Protein AF-A0A2V4CWJ7-F1 (afdb_monomer_lite)

pLDDT: mean 92.45, std 10.64, range [41.66, 98.62]

Secondary structure (DSSP, 8-state):
-PPP---EE--SSS-SEEEE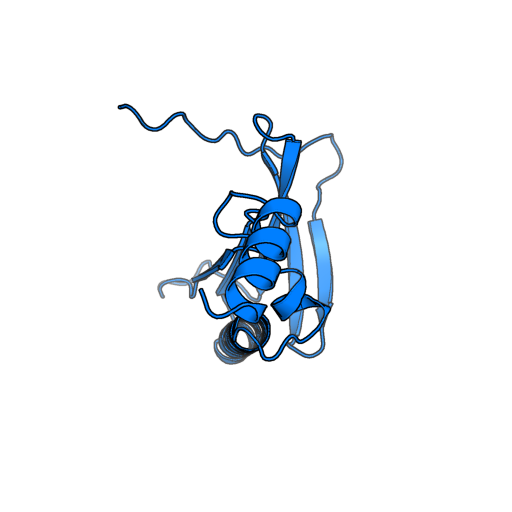EETTEEEEEEEEEETTTTEEEEEEEES---SSSPPPEEEEE--IIIIIT--TT-SHHHHHHHHHHHHHHHS-EEEEEE--GGGGTHHHHHHHHHHHHHTT-

Radius of gyration: 16.46 Å; chains: 1; bounding box: 51×42×40 Å

Structure (mmCIF, N/CA/C/O backbone):
data_AF-A0A2V4CWJ7-F1
#
_entry.id   AF-A0A2V4CWJ7-F1
#
loop_
_atom_site.group_PDB
_atom_site.id
_atom_site.type_symbol
_atom_site.label_atom_id
_atom_site.label_alt_id
_atom_site.label_comp_id
_atom_site.label_asym_id
_atom_site.label_entity_id
_atom_site.label_seq_id
_atom_site.pdbx_PDB_ins_code
_atom_site.Cartn_x
_atom_site.Cartn_y
_atom_site.Cartn_z
_atom_site.occupancy
_atom_site.B_iso_or_equiv
_atom_site.auth_seq_id
_atom_site.auth_comp_id
_atom_site.auth_asym_id
_atom_site.auth_atom_id
_atom_site.pdbx_PDB_model_num
ATOM 1 N N . MET A 1 1 ? 1.586 28.686 3.180 1.00 42.00 1 MET A N 1
ATOM 2 C CA . MET A 1 1 ? 2.095 27.588 4.020 1.00 42.00 1 MET A CA 1
ATOM 3 C C . MET A 1 1 ? 2.993 26.762 3.124 1.00 42.00 1 MET A C 1
ATOM 5 O O . MET A 1 1 ? 2.493 26.129 2.204 1.00 42.00 1 MET A O 1
ATOM 9 N N . THR A 1 2 ? 4.307 26.920 3.243 1.00 41.66 2 THR A N 1
ATOM 10 C CA . THR A 1 2 ? 5.262 26.051 2.545 1.00 41.66 2 THR A CA 1
ATOM 11 C C . THR A 1 2 ? 4.950 24.617 2.977 1.00 41.66 2 THR A C 1
ATOM 13 O O . THR A 1 2 ? 4.761 24.426 4.178 1.00 41.66 2 THR A O 1
ATOM 16 N N . PRO A 1 3 ? 4.836 23.633 2.067 1.00 51.44 3 PRO A N 1
ATOM 17 C CA . PRO A 1 3 ? 4.697 22.251 2.498 1.00 51.44 3 PRO A CA 1
ATOM 18 C C . PRO A 1 3 ? 5.923 21.933 3.353 1.00 51.44 3 PRO A C 1
ATOM 20 O O . PRO A 1 3 ? 7.053 22.117 2.887 1.00 51.44 3 PRO A O 1
ATOM 23 N N . GLU A 1 4 ? 5.717 21.542 4.610 1.00 61.50 4 GLU A N 1
ATOM 24 C CA . GLU A 1 4 ? 6.791 20.929 5.382 1.00 61.50 4 GLU A CA 1
ATOM 25 C C . GLU A 1 4 ? 7.317 19.752 4.558 1.00 61.50 4 GLU A C 1
ATOM 27 O O . GLU A 1 4 ? 6.554 18.973 3.979 1.00 61.50 4 GLU A O 1
ATOM 32 N N . LYS A 1 5 ? 8.635 19.716 4.364 1.00 63.25 5 LYS A N 1
ATOM 33 C CA . LYS A 1 5 ? 9.258 18.707 3.514 1.00 63.25 5 LYS A CA 1
ATOM 34 C C . LYS A 1 5 ? 9.218 17.380 4.259 1.00 63.25 5 LYS A C 1
ATOM 36 O O . LYS A 1 5 ? 10.080 17.158 5.101 1.00 63.25 5 LYS A O 1
ATOM 41 N N . ILE A 1 6 ? 8.287 16.506 3.881 1.00 69.31 6 ILE A N 1
ATOM 42 C CA . ILE A 1 6 ? 8.291 15.101 4.297 1.00 69.31 6 ILE A CA 1
ATOM 43 C C . ILE A 1 6 ? 9.682 14.523 4.010 1.00 69.31 6 ILE A C 1
ATOM 45 O O . ILE A 1 6 ? 10.153 14.535 2.866 1.00 69.31 6 ILE A O 1
ATOM 49 N N . ARG A 1 7 ? 10.356 14.044 5.058 1.00 80.00 7 ARG A N 1
ATOM 50 C CA . ARG A 1 7 ? 11.682 13.423 4.964 1.00 80.00 7 ARG A CA 1
ATOM 51 C C . ARG A 1 7 ? 11.557 11.909 4.988 1.00 80.00 7 ARG A C 1
ATOM 53 O O . ARG A 1 7 ? 11.447 11.307 6.052 1.00 80.00 7 ARG A O 1
ATOM 60 N N . LEU A 1 8 ? 11.614 11.327 3.792 1.00 79.81 8 LEU A N 1
ATOM 61 C CA . LEU A 1 8 ? 11.732 9.888 3.583 1.00 79.81 8 LEU A CA 1
ATOM 62 C C . LEU A 1 8 ? 13.205 9.502 3.451 1.00 79.81 8 LEU A C 1
ATOM 64 O O . LEU A 1 8 ? 13.939 10.122 2.678 1.00 79.81 8 LEU A O 1
ATOM 68 N N . ALA A 1 9 ? 13.628 8.479 4.187 1.00 80.38 9 ALA A N 1
ATOM 69 C CA . ALA A 1 9 ? 14.992 7.967 4.139 1.00 80.38 9 ALA A CA 1
ATOM 70 C C . ALA A 1 9 ? 15.029 6.437 4.176 1.00 80.38 9 ALA A C 1
ATOM 72 O O . ALA A 1 9 ? 14.118 5.779 4.682 1.00 80.38 9 ALA A O 1
ATOM 73 N N . GLU A 1 10 ? 16.123 5.884 3.662 1.00 76.75 10 GLU A N 1
ATOM 74 C CA . GLU A 1 10 ? 16.531 4.518 3.974 1.00 76.75 10 GLU A CA 1
ATOM 75 C C . GLU A 1 10 ? 17.311 4.522 5.286 1.00 76.75 10 GLU A C 1
ATOM 77 O O . GLU A 1 10 ? 18.110 5.428 5.539 1.00 76.75 10 GLU A O 1
ATOM 82 N N . LEU A 1 11 ? 17.064 3.523 6.130 1.00 77.00 11 LEU A N 1
ATOM 83 C CA . LEU A 1 11 ? 17.719 3.396 7.425 1.00 77.00 11 LEU A CA 1
ATOM 84 C C . LEU A 1 11 ? 18.754 2.272 7.393 1.00 77.00 11 LEU A C 1
ATOM 86 O O . LEU A 1 11 ? 18.447 1.151 7.002 1.00 77.00 11 LEU A O 1
ATOM 90 N N . GLY A 1 12 ? 19.950 2.563 7.906 1.00 79.69 12 GLY A N 1
ATOM 91 C CA . GLY A 1 12 ? 20.999 1.569 8.131 1.00 79.69 12 GLY A CA 1
ATOM 92 C C . GLY A 1 12 ? 21.821 1.204 6.891 1.00 79.69 12 GLY A C 1
ATOM 93 O O . GLY A 1 12 ? 21.607 1.704 5.793 1.00 79.69 12 GLY A O 1
ATOM 94 N N . GLU A 1 13 ? 22.812 0.335 7.101 1.00 83.50 13 GLU A N 1
ATOM 95 C CA . GLU A 1 13 ? 23.713 -0.152 6.044 1.00 83.50 13 GLU A CA 1
ATOM 96 C C . GLU A 1 13 ? 23.089 -1.276 5.203 1.00 83.50 13 GLU A C 1
ATOM 98 O O . GLU A 1 13 ? 23.523 -1.533 4.081 1.00 83.50 13 GLU A O 1
ATOM 103 N N . ILE A 1 14 ? 22.075 -1.957 5.747 1.00 88.00 14 ILE A N 1
ATOM 104 C CA . ILE A 1 14 ? 21.367 -3.055 5.087 1.00 88.00 14 ILE A CA 1
ATOM 105 C C . ILE A 1 14 ? 20.125 -2.480 4.393 1.00 88.00 14 ILE A C 1
ATOM 107 O O . ILE A 1 14 ? 19.260 -1.946 5.088 1.00 88.00 14 ILE A O 1
ATOM 111 N N . PRO A 1 15 ? 19.989 -2.613 3.060 1.00 90.56 15 PRO A N 1
ATOM 112 C CA . PRO A 1 15 ? 18.814 -2.124 2.347 1.00 90.56 15 PRO A CA 1
ATOM 113 C C . PRO A 1 15 ? 17.521 -2.785 2.836 1.00 90.56 15 PRO A C 1
ATOM 115 O O . PRO A 1 15 ? 17.444 -4.007 2.973 1.00 90.56 15 PRO A O 1
ATOM 118 N N . SER A 1 16 ? 16.476 -1.985 3.032 1.00 94.50 16 SER A N 1
ATOM 119 C CA . SER A 1 16 ? 15.131 -2.431 3.409 1.00 94.50 16 SER A CA 1
ATOM 120 C C . SER A 1 16 ? 14.326 -2.887 2.185 1.00 94.50 16 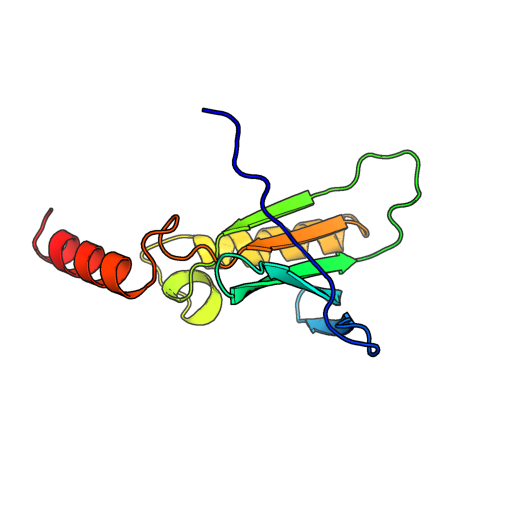SER A C 1
ATOM 122 O O . SER A 1 16 ? 13.246 -2.369 1.891 1.00 94.50 16 SER A O 1
ATOM 124 N N . GLU A 1 17 ? 14.869 -3.854 1.442 1.00 95.94 17 GLU A N 1
ATOM 125 C CA . GLU A 1 17 ? 14.324 -4.336 0.173 1.00 95.94 17 GLU A CA 1
ATOM 126 C C . GLU A 1 17 ? 14.334 -5.870 0.080 1.00 95.94 17 GLU A C 1
ATOM 128 O O . GLU A 1 17 ? 15.294 -6.519 0.492 1.00 95.94 17 GLU A O 1
ATOM 133 N N . ALA A 1 18 ? 13.278 -6.466 -0.483 1.00 97.94 18 ALA A N 1
ATOM 134 C CA . ALA A 1 18 ? 13.174 -7.916 -0.655 1.00 97.94 18 ALA A CA 1
ATOM 135 C C . ALA A 1 18 ? 12.258 -8.316 -1.823 1.00 97.94 18 ALA A C 1
ATOM 137 O O . ALA A 1 18 ? 11.484 -7.513 -2.341 1.00 97.94 18 ALA A O 1
ATOM 138 N N . LYS A 1 19 ? 12.307 -9.592 -2.220 1.00 98.31 19 LYS A N 1
ATOM 139 C CA . LYS A 1 19 ? 11.271 -10.197 -3.070 1.00 98.31 19 LYS A CA 1
ATOM 140 C C . LYS A 1 19 ? 10.012 -10.464 -2.245 1.00 98.31 19 LYS A C 1
ATOM 142 O O . LYS A 1 19 ? 10.105 -10.996 -1.142 1.00 98.31 19 LYS A O 1
ATOM 147 N N . LEU A 1 20 ? 8.850 -10.158 -2.810 1.00 98.44 20 LEU A N 1
ATOM 148 C CA . LEU A 1 20 ? 7.539 -10.378 -2.215 1.00 98.44 20 LEU A CA 1
ATOM 149 C C . LEU A 1 20 ? 6.652 -11.161 -3.198 1.00 98.44 20 LEU A C 1
ATOM 151 O O . LEU A 1 20 ? 5.953 -10.560 -4.019 1.00 98.44 20 LEU A O 1
ATOM 155 N N . PRO A 1 21 ? 6.682 -12.504 -3.155 1.00 98.12 21 PRO A N 1
ATOM 156 C CA . PRO A 1 21 ? 5.743 -13.312 -3.916 1.00 98.12 21 PRO A CA 1
ATOM 157 C C . PRO A 1 21 ? 4.330 -13.152 -3.341 1.00 98.12 21 PRO A C 1
ATOM 159 O O . PRO A 1 21 ? 4.109 -13.324 -2.143 1.00 98.12 21 PRO A O 1
ATOM 162 N N . THR A 1 22 ? 3.367 -12.842 -4.205 1.00 97.94 22 THR A N 1
ATOM 163 C CA . THR A 1 22 ? 1.948 -12.688 -3.855 1.00 97.94 22 THR A CA 1
ATOM 164 C C . THR A 1 22 ? 1.072 -13.448 -4.856 1.00 97.94 22 THR A C 1
ATOM 166 O O . THR A 1 22 ? 1.539 -13.771 -5.953 1.00 97.94 22 THR A O 1
ATOM 169 N N . PRO A 1 23 ? -0.222 -13.671 -4.560 1.00 97.69 23 PRO A N 1
ATOM 170 C CA . PRO A 1 23 ? -1.177 -14.155 -5.562 1.00 97.69 23 PRO A CA 1
ATOM 171 C C . PRO A 1 23 ? -1.281 -13.255 -6.808 1.00 97.69 23 PRO A C 1
ATOM 173 O O . PRO A 1 23 ? -1.670 -13.716 -7.880 1.00 97.69 23 PRO A O 1
ATOM 176 N N . HIS A 1 24 ? -0.897 -11.982 -6.684 1.00 97.75 24 HIS A N 1
ATOM 177 C CA . HIS A 1 24 ? -0.954 -10.979 -7.744 1.00 97.75 24 HIS A CA 1
ATOM 178 C C . HIS A 1 24 ? 0.365 -10.838 -8.512 1.00 97.75 24 HIS A C 1
ATOM 180 O O . HIS A 1 24 ? 0.456 -9.995 -9.392 1.00 97.75 24 HIS A O 1
ATOM 186 N N . GLY A 1 25 ? 1.392 -11.641 -8.219 1.00 95.44 25 GLY A N 1
ATOM 187 C CA . GLY A 1 25 ? 2.685 -11.599 -8.908 1.00 95.44 25 GLY A CA 1
ATOM 188 C C . GLY A 1 25 ? 3.887 -11.580 -7.965 1.00 95.44 25 GLY A C 1
ATOM 189 O O . GLY A 1 25 ? 3.750 -11.466 -6.744 1.00 95.44 25 GLY A O 1
ATOM 190 N N . GLU A 1 26 ? 5.081 -11.708 -8.546 1.00 97.56 26 GLU A N 1
ATOM 191 C CA . GLU A 1 26 ? 6.360 -11.610 -7.835 1.00 97.56 26 GLU A CA 1
ATOM 192 C C . GLU A 1 26 ? 6.821 -10.148 -7.826 1.00 97.56 26 GLU A C 1
ATOM 194 O O . GLU A 1 26 ? 7.444 -9.667 -8.772 1.00 97.56 26 GLU A O 1
ATOM 199 N N . PHE A 1 27 ? 6.474 -9.426 -6.763 1.00 98.50 27 PHE A N 1
ATOM 200 C CA . PHE A 1 27 ? 6.873 -8.033 -6.580 1.00 98.50 27 PHE A CA 1
ATOM 201 C C . PHE A 1 27 ? 8.242 -7.936 -5.904 1.00 98.50 27 PHE A C 1
ATOM 203 O O . PHE A 1 27 ? 8.712 -8.869 -5.250 1.00 98.50 27 PHE A O 1
ATOM 210 N N . LYS A 1 28 ? 8.862 -6.762 -6.000 1.00 98.38 28 LYS A N 1
ATOM 211 C CA . LYS A 1 28 ? 9.899 -6.312 -5.074 1.00 98.38 28 LYS A CA 1
ATOM 212 C C . LYS A 1 28 ? 9.277 -5.331 -4.087 1.0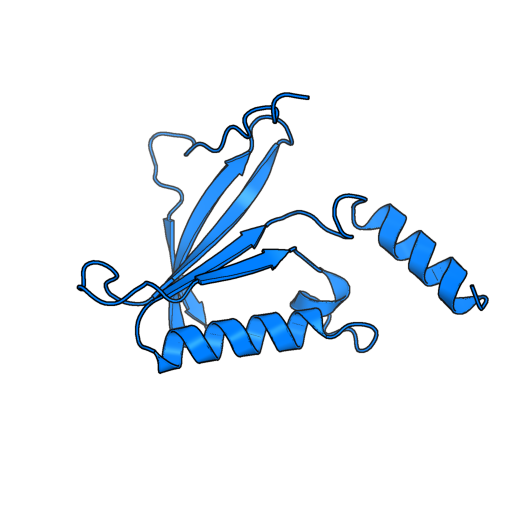0 98.38 28 LYS A C 1
ATOM 214 O O . LYS A 1 28 ? 8.575 -4.416 -4.502 1.00 98.38 28 LYS A O 1
ATOM 219 N N . ILE A 1 29 ? 9.524 -5.522 -2.798 1.00 98.44 29 ILE A N 1
ATOM 220 C CA . ILE A 1 29 ? 9.087 -4.621 -1.731 1.00 98.44 29 ILE A CA 1
ATOM 221 C C . ILE A 1 29 ? 10.270 -3.778 -1.264 1.00 98.44 29 ILE A C 1
ATOM 223 O O . ILE A 1 29 ? 11.354 -4.323 -1.071 1.00 98.44 29 ILE A O 1
ATOM 227 N N . ARG A 1 30 ? 10.065 -2.475 -1.060 1.00 97.06 30 ARG A N 1
ATOM 228 C CA . ARG A 1 30 ? 11.041 -1.561 -0.447 1.00 97.06 30 ARG A CA 1
ATOM 229 C C . ARG A 1 30 ? 10.366 -0.664 0.586 1.00 97.06 30 ARG A C 1
ATOM 231 O O . ARG A 1 30 ? 9.243 -0.216 0.356 1.00 97.06 30 ARG A O 1
ATOM 238 N N . VAL A 1 31 ? 11.047 -0.399 1.698 1.00 96.56 31 VAL A N 1
ATOM 239 C CA . VAL A 1 31 ? 10.536 0.440 2.795 1.00 96.56 31 VAL A CA 1
ATOM 240 C C . VAL A 1 31 ? 11.198 1.816 2.790 1.00 96.56 31 VAL A C 1
ATOM 242 O O . VAL A 1 31 ? 12.416 1.915 2.664 1.00 96.56 31 VAL A O 1
ATOM 245 N N . PHE A 1 32 ? 10.398 2.859 3.000 1.00 94.38 32 PHE A N 1
ATOM 246 C CA . PHE A 1 32 ? 10.825 4.244 3.179 1.00 94.38 32 PHE A CA 1
ATOM 247 C C . PHE A 1 32 ? 10.362 4.753 4.542 1.00 94.38 32 PHE A C 1
ATOM 249 O O . PHE A 1 32 ? 9.161 4.822 4.798 1.00 94.38 32 PHE A O 1
ATOM 256 N N . HIS A 1 33 ? 11.308 5.136 5.396 1.00 93.62 33 HIS A N 1
ATOM 257 C CA . HIS A 1 33 ? 11.010 5.623 6.738 1.00 93.62 33 HIS A CA 1
ATOM 258 C C . HIS A 1 33 ? 10.740 7.131 6.733 1.00 93.62 33 HIS A C 1
ATOM 260 O O . HIS A 1 33 ? 11.578 7.907 6.266 1.00 93.62 33 HIS A O 1
ATOM 266 N N . GLU A 1 34 ? 9.599 7.550 7.275 1.00 92.50 34 GLU A N 1
ATOM 267 C CA . GLU A 1 34 ? 9.254 8.948 7.524 1.00 92.50 34 GLU A CA 1
ATOM 268 C C . GLU A 1 34 ? 9.718 9.355 8.926 1.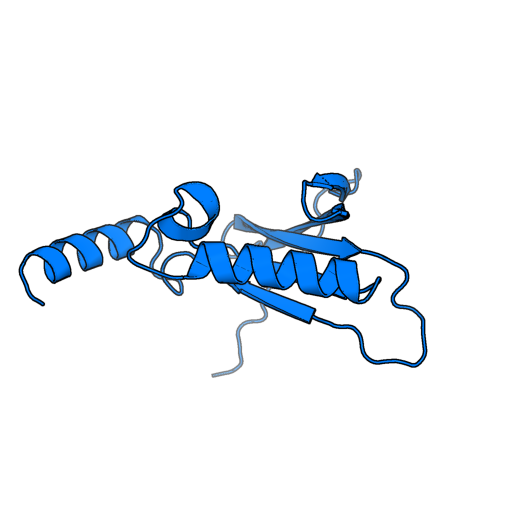00 92.50 34 GLU A C 1
ATOM 270 O O . GLU A 1 34 ? 9.087 9.036 9.932 1.00 92.50 34 GLU A O 1
ATOM 275 N N . ALA A 1 35 ? 10.819 10.105 9.004 1.00 88.56 35 ALA A N 1
ATOM 276 C CA . ALA A 1 35 ? 11.449 10.444 10.284 1.00 88.56 35 ALA A CA 1
ATOM 277 C C . ALA A 1 35 ? 10.572 11.316 11.205 1.00 88.56 35 ALA A C 1
ATOM 279 O O . ALA A 1 35 ? 10.765 11.330 12.417 1.00 88.56 35 ALA A O 1
ATOM 280 N N . GLU A 1 36 ? 9.638 12.076 10.631 1.00 88.62 36 GLU A N 1
ATOM 281 C CA . GLU A 1 36 ? 8.790 13.025 11.364 1.00 88.62 36 GLU A CA 1
ATOM 282 C C . GLU A 1 36 ? 7.632 12.330 12.086 1.00 88.62 36 GLU A C 1
ATOM 284 O O . GLU A 1 36 ? 7.234 12.758 13.168 1.00 88.62 36 GLU A O 1
ATOM 289 N N . THR A 1 37 ? 7.132 11.230 11.525 1.00 88.56 37 THR A N 1
ATOM 290 C CA . THR A 1 37 ? 6.022 10.447 12.089 1.00 88.56 37 THR A CA 1
ATOM 291 C C . THR A 1 37 ? 6.489 9.126 12.702 1.00 88.56 37 THR A C 1
ATOM 293 O O . THR A 1 37 ? 5.758 8.519 13.483 1.00 88.56 37 THR A O 1
ATOM 296 N N . GLY A 1 38 ? 7.698 8.672 12.356 1.00 90.75 38 GLY A N 1
ATOM 297 C CA . GLY A 1 38 ? 8.216 7.348 12.690 1.00 90.75 38 GLY A CA 1
ATOM 298 C C . GLY A 1 38 ? 7.571 6.219 11.881 1.00 90.75 38 GLY A C 1
ATOM 299 O O . GLY A 1 38 ? 7.708 5.054 12.256 1.00 90.75 38 GLY A O 1
ATOM 300 N N . MET A 1 39 ? 6.837 6.542 10.813 1.00 92.50 39 MET A N 1
ATOM 301 C CA . MET A 1 39 ? 6.083 5.571 10.024 1.00 92.50 39 MET A CA 1
ATOM 302 C C . MET A 1 39 ? 6.903 5.023 8.857 1.00 92.50 39 MET A C 1
ATOM 304 O O . MET A 1 39 ? 7.657 5.736 8.201 1.00 92.50 39 MET A O 1
ATOM 308 N N . ASP A 1 40 ? 6.696 3.744 8.562 1.00 95.56 40 ASP A N 1
ATOM 309 C CA . ASP A 1 40 ? 7.346 3.049 7.452 1.00 95.56 40 ASP A CA 1
ATOM 310 C C . ASP A 1 40 ? 6.393 2.908 6.265 1.00 95.56 40 ASP A C 1
ATOM 312 O O . ASP A 1 40 ? 5.439 2.134 6.307 1.00 95.56 40 ASP A O 1
ATOM 316 N N . HIS A 1 41 ? 6.645 3.629 5.182 1.00 96.25 41 HIS A N 1
ATOM 317 C CA . HIS A 1 41 ? 5.886 3.504 3.941 1.00 96.25 41 HIS A CA 1
ATOM 318 C C . HIS A 1 41 ? 6.486 2.422 3.055 1.00 96.25 41 HIS A C 1
ATOM 320 O O . HIS A 1 41 ? 7.688 2.169 3.085 1.00 96.25 41 HIS A O 1
ATOM 326 N N . VAL A 1 42 ? 5.653 1.796 2.232 1.00 97.44 42 VAL A N 1
ATOM 327 C CA . VAL A 1 42 ? 6.082 0.685 1.385 1.00 97.44 42 VAL A CA 1
ATOM 328 C C . VAL A 1 42 ? 5.875 1.028 -0.080 1.00 97.44 42 VAL A C 1
ATOM 330 O O . VAL A 1 42 ? 4.866 1.620 -0.453 1.00 97.44 42 VAL A O 1
ATOM 333 N N . VAL A 1 43 ? 6.812 0.611 -0.924 1.00 97.62 43 VAL A N 1
ATOM 334 C CA . VAL A 1 43 ? 6.621 0.566 -2.372 1.00 97.62 43 VAL A CA 1
ATOM 335 C C . VAL A 1 43 ? 6.764 -0.870 -2.846 1.00 97.62 43 VAL A C 1
ATOM 337 O O . VAL A 1 43 ? 7.761 -1.530 -2.555 1.00 97.62 43 VAL A O 1
ATOM 340 N N . LEU A 1 44 ? 5.763 -1.340 -3.584 1.00 98.50 44 LEU A N 1
ATOM 341 C CA . LEU A 1 44 ? 5.826 -2.567 -4.364 1.00 98.50 44 LEU A CA 1
ATOM 342 C C . LEU A 1 44 ? 6.148 -2.203 -5.808 1.00 98.50 44 LEU A C 1
ATOM 344 O O . LEU A 1 44 ? 5.465 -1.362 -6.388 1.00 98.50 44 LEU A O 1
ATOM 348 N N . THR A 1 45 ? 7.157 -2.828 -6.399 1.00 98.19 45 THR A N 1
ATOM 349 C CA . THR A 1 45 ? 7.489 -2.658 -7.816 1.00 98.19 45 THR A CA 1
ATOM 350 C C . THR A 1 45 ? 7.495 -3.992 -8.541 1.00 98.19 45 THR A C 1
ATOM 352 O O . THR A 1 45 ? 7.780 -5.038 -7.957 1.00 98.19 45 THR A O 1
ATOM 355 N N . LEU A 1 46 ? 7.170 -3.957 -9.828 1.00 97.62 46 LEU A N 1
ATOM 356 C CA . LEU A 1 46 ? 7.222 -5.109 -10.722 1.00 97.62 46 LEU A CA 1
ATOM 357 C C . LEU A 1 46 ? 7.820 -4.652 -12.053 1.00 97.62 46 LEU A C 1
ATOM 359 O O . LEU A 1 46 ? 7.548 -3.533 -12.488 1.00 97.62 46 LEU A O 1
ATOM 363 N N . GLY A 1 47 ? 8.628 -5.508 -12.681 1.00 95.00 47 GLY A N 1
ATOM 364 C CA . GLY A 1 47 ? 9.210 -5.260 -14.003 1.00 95.00 47 GLY A CA 1
ATOM 365 C C . GLY A 1 47 ? 10.292 -4.174 -14.052 1.00 95.00 47 GLY A C 1
ATOM 366 O O . GLY A 1 47 ? 10.663 -3.579 -13.040 1.00 95.00 47 GLY A O 1
ATOM 367 N N . ASP A 1 48 ? 10.813 -3.942 -15.259 1.00 93.38 48 ASP A N 1
ATOM 368 C CA . ASP A 1 48 ? 11.745 -2.849 -15.547 1.00 93.38 48 ASP A CA 1
ATOM 369 C C . ASP A 1 48 ? 10.968 -1.587 -15.950 1.00 93.38 48 ASP A C 1
ATOM 371 O O . ASP A 1 48 ? 10.126 -1.612 -16.845 1.00 93.38 48 ASP A O 1
ATOM 375 N N . MET A 1 49 ? 11.264 -0.479 -15.277 1.00 93.12 49 MET A N 1
ATOM 376 C CA . MET A 1 49 ? 10.607 0.817 -15.450 1.00 93.12 49 MET A CA 1
ATOM 377 C C . MET A 1 49 ? 11.489 1.822 -16.217 1.00 93.12 49 MET A C 1
ATOM 379 O O . MET A 1 49 ? 11.223 3.019 -16.176 1.00 93.12 49 MET A O 1
ATOM 383 N N . SER A 1 50 ? 12.550 1.356 -16.890 1.00 90.81 50 SER A N 1
ATOM 384 C CA . SER A 1 50 ? 13.501 2.184 -17.653 1.00 90.81 50 SER A CA 1
ATOM 385 C C . SER A 1 50 ? 13.048 2.554 -19.077 1.00 90.81 50 SER A C 1
ATOM 387 O O . SER A 1 50 ? 13.711 3.346 -19.750 1.00 90.81 50 SER A O 1
ATOM 389 N N . GLY A 1 51 ? 11.941 1.975 -19.554 1.00 79.38 51 GLY A N 1
ATOM 390 C CA . GLY A 1 51 ? 11.435 2.160 -20.916 1.00 79.38 51 GLY A CA 1
ATOM 391 C C . GLY A 1 51 ? 10.899 3.572 -21.222 1.00 79.38 51 GLY A C 1
ATOM 392 O O . GLY A 1 51 ? 10.743 4.395 -20.323 1.00 79.38 51 GLY A O 1
ATOM 393 N N . PRO A 1 52 ? 10.584 3.866 -22.500 1.00 81.25 52 PRO A N 1
ATOM 394 C CA . PRO A 1 52 ? 10.078 5.178 -22.921 1.00 81.25 52 PRO A CA 1
ATOM 395 C C . PRO A 1 52 ? 8.629 5.451 -22.481 1.00 81.25 52 PRO A C 1
ATOM 397 O O . PRO A 1 52 ? 8.192 6.602 -22.490 1.00 81.25 52 PRO A O 1
ATOM 400 N N . ASP A 1 53 ? 7.881 4.405 -22.122 1.00 88.81 53 ASP A N 1
ATOM 401 C CA . ASP A 1 53 ? 6.489 4.514 -21.696 1.00 88.81 53 ASP A CA 1
ATOM 402 C C . ASP A 1 53 ? 6.386 5.028 -20.250 1.00 88.81 53 ASP A C 1
ATOM 404 O O . ASP A 1 53 ? 7.165 4.611 -19.389 1.00 88.81 53 ASP A O 1
ATOM 408 N N . PRO A 1 54 ? 5.372 5.853 -19.924 1.00 92.00 54 PRO A N 1
ATOM 409 C CA . PRO A 1 54 ? 5.089 6.223 -18.544 1.00 92.00 54 PRO A CA 1
ATOM 410 C C . PRO A 1 54 ? 4.879 5.002 -17.638 1.00 92.00 54 PRO A C 1
ATOM 412 O O . PRO A 1 54 ? 4.230 4.018 -18.011 1.00 92.00 54 PRO A O 1
ATOM 415 N N . VAL A 1 55 ? 5.392 5.094 -16.412 1.00 94.75 55 VAL A N 1
ATOM 416 C CA . VAL A 1 55 ? 5.228 4.059 -15.387 1.00 94.75 55 VAL A CA 1
ATOM 417 C C . VAL A 1 55 ? 3.802 4.103 -14.837 1.00 94.75 55 VAL A C 1
ATOM 419 O O . VAL A 1 55 ? 3.329 5.156 -14.408 1.00 94.75 55 VAL A O 1
ATOM 422 N N . LEU A 1 56 ? 3.122 2.9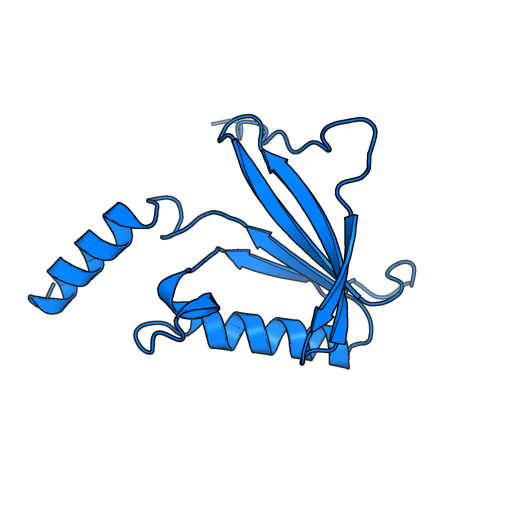53 -14.809 1.00 96.19 56 LEU A N 1
ATOM 423 C CA . LEU A 1 56 ? 1.851 2.813 -14.100 1.00 96.19 56 LEU A CA 1
ATOM 424 C C . LEU A 1 56 ? 2.111 2.883 -12.593 1.00 96.19 56 LEU A C 1
ATOM 426 O O . LEU A 1 56 ? 2.838 2.050 -12.048 1.00 96.19 56 LEU A O 1
ATOM 430 N N . VAL A 1 57 ? 1.505 3.865 -11.927 1.00 97.69 57 VAL A N 1
ATOM 431 C CA . VAL A 1 57 ? 1.675 4.083 -10.489 1.00 97.69 57 VAL A CA 1
ATOM 432 C C . VAL A 1 57 ? 0.322 4.139 -9.791 1.00 97.69 57 VAL A C 1
ATOM 434 O O . VAL A 1 57 ? -0.560 4.902 -10.188 1.00 97.69 57 VAL A O 1
ATOM 437 N N . ARG A 1 58 ? 0.177 3.377 -8.704 1.00 98.19 58 ARG A N 1
ATOM 438 C CA . ARG A 1 58 ? -0.931 3.504 -7.750 1.00 98.19 58 ARG A CA 1
ATOM 439 C C . ARG A 1 58 ? -0.424 4.097 -6.442 1.00 98.19 58 ARG A C 1
ATOM 441 O O . ARG A 1 58 ? 0.501 3.564 -5.842 1.00 98.19 58 ARG A O 1
ATOM 448 N N . MET A 1 59 ? -1.092 5.137 -5.957 1.00 98.00 59 MET A N 1
ATOM 449 C CA . MET A 1 59 ? -0.981 5.569 -4.563 1.00 98.00 59 MET A CA 1
ATOM 450 C C . MET A 1 59 ? -2.141 4.979 -3.768 1.00 98.00 59 MET A C 1
ATOM 452 O O . MET A 1 59 ? -3.301 5.151 -4.141 1.00 98.00 59 MET A O 1
ATOM 456 N N . HIS A 1 60 ? -1.830 4.277 -2.687 1.00 98.25 60 HIS A N 1
ATOM 457 C CA . HIS A 1 60 ? -2.801 3.631 -1.820 1.00 98.25 60 HIS A CA 1
ATOM 458 C C . HIS A 1 60 ? -2.570 4.076 -0.382 1.00 98.25 60 HIS A C 1
ATOM 460 O O . HIS A 1 60 ? -1.496 3.859 0.172 1.00 98.25 60 HIS A O 1
ATOM 466 N N . SER A 1 61 ? -3.564 4.718 0.222 1.00 97.25 61 SER A N 1
ATOM 467 C CA . SER A 1 61 ? -3.545 5.001 1.656 1.00 97.25 61 SER A CA 1
ATOM 468 C C . SER A 1 61 ? -4.002 3.760 2.412 1.00 97.25 61 SER A C 1
ATOM 470 O O . SER A 1 61 ? -5.040 3.191 2.085 1.00 97.25 61 SER A O 1
ATOM 472 N N . GLU A 1 62 ? -3.233 3.374 3.424 1.00 98.06 62 GLU A N 1
ATOM 473 C CA . GLU A 1 62 ? -3.512 2.249 4.312 1.00 98.06 62 GLU A CA 1
ATOM 474 C C . GLU A 1 62 ? -4.949 2.278 4.837 1.00 98.06 62 GLU A C 1
ATOM 476 O O . GLU A 1 62 ? -5.438 3.296 5.335 1.00 98.06 62 GLU A O 1
ATOM 481 N N . CYS A 1 63 ? -5.604 1.126 4.759 1.00 98.25 63 CYS A N 1
ATOM 482 C CA . CYS A 1 63 ? -6.901 0.893 5.359 1.00 98.25 63 CYS A CA 1
ATOM 483 C C . CYS A 1 63 ? -6.929 -0.515 5.954 1.00 98.25 63 CYS A C 1
ATOM 485 O O . CYS A 1 63 ? -7.371 -1.456 5.306 1.00 98.25 63 CYS A O 1
ATOM 487 N N . LEU A 1 64 ? -6.543 -0.674 7.219 1.00 98.19 64 LEU A N 1
ATOM 488 C CA . LEU A 1 64 ? -6.461 -1.973 7.894 1.00 98.19 64 LEU A CA 1
ATOM 489 C C . LEU A 1 64 ? -7.766 -2.776 7.779 1.00 98.19 64 LEU A C 1
ATOM 491 O O . LEU A 1 64 ? -7.759 -3.970 7.483 1.00 98.19 64 LEU A O 1
ATOM 495 N N . THR A 1 65 ? -8.907 -2.114 7.980 1.00 97.88 65 THR A N 1
ATOM 496 C CA . THR A 1 65 ? -10.215 -2.776 7.907 1.00 97.88 65 THR A CA 1
ATOM 497 C C . THR A 1 65 ? -10.518 -3.315 6.513 1.00 97.88 65 THR A C 1
ATOM 499 O O . THR A 1 65 ? -11.085 -4.394 6.410 1.00 97.88 65 THR A O 1
ATOM 502 N N . GLY A 1 66 ? -10.170 -2.584 5.452 1.00 98.06 66 GLY A N 1
ATOM 503 C CA . GLY A 1 66 ? -10.430 -3.005 4.074 1.00 98.06 66 GLY A CA 1
ATOM 504 C C . GLY A 1 66 ? -9.357 -3.951 3.541 1.00 98.06 66 GLY A C 1
ATOM 505 O O . GLY A 1 66 ? -9.679 -5.028 3.054 1.00 98.06 66 GLY A O 1
ATOM 506 N N . ASP A 1 67 ? -8.096 -3.554 3.672 1.00 98.00 67 ASP A N 1
ATOM 507 C CA . ASP A 1 67 ? -6.937 -4.192 3.048 1.00 98.00 67 ASP A CA 1
ATOM 508 C C . ASP A 1 67 ? -6.586 -5.531 3.708 1.00 98.00 67 ASP A C 1
ATOM 510 O O . ASP A 1 67 ? -6.196 -6.471 3.021 1.00 98.00 67 ASP A O 1
ATOM 514 N N . VAL A 1 68 ? -6.749 -5.635 5.034 1.00 97.69 68 VAL A N 1
ATOM 515 C CA . VAL A 1 68 ? -6.372 -6.835 5.800 1.00 97.69 68 VAL A CA 1
ATOM 516 C C . VAL A 1 68 ? -7.595 -7.641 6.226 1.00 97.69 68 VAL A C 1
ATOM 518 O O . VAL A 1 68 ? -7.622 -8.855 6.049 1.00 97.69 68 VAL A O 1
ATOM 521 N N . PHE A 1 69 ? -8.620 -6.986 6.778 1.00 98.12 69 PHE A N 1
ATOM 522 C CA . PHE A 1 69 ? -9.802 -7.685 7.303 1.00 98.12 69 PHE A CA 1
ATOM 523 C C . PHE A 1 69 ? -10.942 -7.859 6.289 1.00 98.12 69 PHE A C 1
ATOM 525 O O . PHE A 1 69 ? -11.963 -8.451 6.635 1.00 98.12 69 PHE A O 1
ATOM 532 N N . GLY A 1 70 ? -10.797 -7.363 5.056 1.00 96.94 70 GLY A N 1
ATOM 533 C CA . GLY A 1 70 ? -11.802 -7.544 4.003 1.00 96.94 70 GLY A CA 1
ATOM 534 C C . GLY A 1 70 ? -13.151 -6.893 4.321 1.00 96.94 70 GLY A C 1
ATOM 535 O O . GLY A 1 70 ? -14.200 -7.424 3.962 1.00 96.94 70 GLY A O 1
ATOM 536 N N . SER A 1 71 ? -13.147 -5.772 5.048 1.00 97.38 71 SER A N 1
ATOM 537 C CA . SER A 1 71 ? -14.370 -5.071 5.437 1.00 97.38 71 SER A CA 1
ATOM 538 C C . SER A 1 71 ? -15.194 -4.664 4.220 1.00 97.38 71 SER A C 1
ATOM 540 O O . SER A 1 71 ? -14.698 -3.981 3.333 1.00 97.38 71 SER A O 1
ATOM 542 N N . MET A 1 72 ? -16.488 -4.981 4.256 1.00 96.19 72 MET A N 1
ATOM 543 C CA . MET A 1 72 ? -17.465 -4.565 3.243 1.00 96.19 72 MET A CA 1
ATOM 544 C C . MET A 1 72 ? -17.971 -3.123 3.434 1.00 96.19 72 MET A C 1
ATOM 546 O O . MET A 1 72 ? -18.794 -2.659 2.651 1.00 96.19 72 MET A O 1
ATOM 550 N N . ARG A 1 73 ? -17.512 -2.401 4.473 1.00 95.00 73 ARG A N 1
ATOM 551 C CA . ARG A 1 73 ? -17.874 -0.983 4.700 1.00 95.00 73 ARG A CA 1
ATOM 552 C C . ARG A 1 73 ? -17.134 -0.021 3.770 1.00 95.00 73 ARG A C 1
ATOM 554 O O . ARG A 1 73 ? -17.508 1.140 3.657 1.00 95.00 73 ARG A O 1
ATOM 561 N N . CYS A 1 74 ? -16.063 -0.486 3.143 1.00 96.19 74 CYS A N 1
ATOM 562 C CA . CYS A 1 74 ? -15.258 0.272 2.198 1.00 96.19 74 CYS A CA 1
ATOM 563 C C . CYS A 1 74 ? -14.763 -0.667 1.101 1.00 96.19 74 CYS A C 1
ATOM 565 O O . CYS A 1 74 ? -14.739 -1.879 1.279 1.00 96.19 74 CYS A O 1
ATOM 567 N N . ASP A 1 75 ? -14.303 -0.112 -0.008 1.00 97.44 75 ASP A N 1
ATOM 568 C CA . ASP A 1 75 ? -13.775 -0.863 -1.144 1.00 97.44 75 ASP A CA 1
ATOM 569 C C . ASP A 1 75 ? -12.235 -0.882 -1.193 1.00 97.44 75 ASP A C 1
ATOM 571 O O . ASP A 1 75 ? -11.662 -1.375 -2.161 1.00 97.44 75 ASP A O 1
ATOM 575 N N . CYS A 1 76 ? -11.546 -0.392 -0.152 1.00 98.06 76 CYS A N 1
ATOM 576 C CA . CYS A 1 76 ? -10.084 -0.239 -0.138 1.00 98.06 76 CYS A CA 1
ATOM 577 C C . CYS A 1 76 ? -9.334 -1.536 -0.480 1.00 98.06 76 CYS A C 1
ATOM 579 O O . CYS A 1 76 ? -8.477 -1.515 -1.360 1.00 98.06 76 CYS A O 1
ATOM 581 N N . GLY A 1 77 ? -9.716 -2.671 0.118 1.00 97.94 77 GLY A N 1
ATOM 582 C CA . GLY A 1 77 ? -9.072 -3.955 -0.174 1.00 97.94 77 GLY A CA 1
ATOM 583 C C . GLY A 1 77 ? -9.277 -4.409 -1.623 1.00 97.94 77 GLY A C 1
ATOM 584 O O . GLY A 1 77 ? -8.343 -4.882 -2.267 1.00 97.94 77 GLY A O 1
ATOM 585 N N . ALA A 1 78 ? -10.472 -4.194 -2.184 1.00 98.00 78 ALA A N 1
ATOM 586 C CA . ALA A 1 78 ? -10.743 -4.488 -3.591 1.00 98.00 78 ALA A CA 1
ATOM 587 C C . ALA A 1 78 ? -9.928 -3.578 -4.525 1.00 98.00 78 ALA A C 1
ATOM 589 O O . ALA A 1 78 ? -9.382 -4.051 -5.520 1.00 98.00 78 ALA A O 1
ATOM 590 N N . GLN A 1 79 ? -9.790 -2.293 -4.183 1.00 98.44 79 GLN A N 1
ATOM 591 C CA . GLN A 1 79 ? -8.957 -1.350 -4.932 1.00 98.44 79 GLN A CA 1
ATOM 592 C C . GLN A 1 79 ? -7.466 -1.709 -4.873 1.00 98.44 79 GLN A C 1
ATOM 594 O O . GLN A 1 79 ? -6.778 -1.590 -5.887 1.00 98.44 79 GLN A O 1
ATOM 599 N N . LEU A 1 80 ? -6.966 -2.151 -3.714 1.00 98.56 80 LEU A N 1
ATOM 600 C CA . LEU A 1 80 ? -5.582 -2.597 -3.541 1.00 98.56 80 LEU A CA 1
ATOM 601 C C . LEU A 1 80 ? -5.285 -3.801 -4.443 1.00 98.56 80 LEU A C 1
ATOM 603 O O . LEU A 1 80 ? -4.330 -3.770 -5.220 1.00 98.56 80 LEU A O 1
ATOM 607 N N . ASN A 1 81 ? -6.143 -4.822 -4.389 1.00 98.31 81 ASN A N 1
ATOM 608 C CA . ASN A 1 81 ? -6.004 -6.029 -5.203 1.00 98.31 81 ASN A CA 1
ATOM 609 C C . ASN A 1 81 ? -6.075 -5.712 -6.700 1.00 98.31 81 ASN A C 1
ATOM 611 O O . ASN A 1 81 ? -5.184 -6.105 -7.449 1.00 98.31 81 ASN A O 1
ATOM 615 N N . ALA A 1 82 ? -7.066 -4.918 -7.120 1.00 98.44 82 ALA A N 1
ATOM 616 C CA . ALA A 1 82 ? -7.203 -4.498 -8.512 1.00 98.44 82 ALA A CA 1
ATOM 617 C C . ALA A 1 82 ? -5.962 -3.742 -9.009 1.00 98.44 82 ALA A C 1
ATOM 619 O O . ALA A 1 82 ? -5.497 -3.977 -10.120 1.00 98.44 82 ALA A O 1
ATOM 620 N N . ALA A 1 83 ? -5.379 -2.867 -8.186 1.00 98.44 83 ALA A N 1
ATOM 621 C CA . ALA A 1 83 ? -4.167 -2.151 -8.563 1.00 98.44 83 ALA A CA 1
ATOM 622 C C . ALA A 1 83 ? -2.950 -3.078 -8.714 1.00 98.44 83 ALA A C 1
ATOM 624 O O . ALA A 1 83 ? -2.177 -2.908 -9.657 1.00 98.44 83 ALA A O 1
ATOM 625 N N . MET A 1 84 ? -2.779 -4.063 -7.824 1.00 98.56 84 MET A N 1
ATOM 626 C CA . MET A 1 84 ? -1.710 -5.060 -7.960 1.00 98.56 84 MET A CA 1
ATOM 627 C C . MET A 1 84 ? -1.894 -5.912 -9.222 1.00 98.56 84 MET A C 1
ATOM 629 O O . MET A 1 84 ? -0.930 -6.112 -9.963 1.00 98.56 84 MET A O 1
ATOM 633 N N . ASP A 1 85 ? -3.123 -6.351 -9.509 1.00 98.62 85 ASP A N 1
ATOM 634 C CA . ASP A 1 85 ? -3.440 -7.099 -10.729 1.00 98.62 85 ASP A CA 1
ATOM 635 C C . ASP A 1 85 ? -3.159 -6.273 -11.992 1.00 98.62 85 ASP A C 1
ATOM 637 O O . ASP A 1 85 ? -2.520 -6.780 -12.913 1.00 98.62 85 ASP A O 1
ATOM 641 N N . MET A 1 86 ? -3.528 -4.988 -12.016 1.00 98.06 86 MET A N 1
ATOM 642 C CA . MET A 1 86 ? -3.227 -4.090 -13.139 1.00 98.06 86 MET A CA 1
ATOM 643 C C . MET A 1 86 ? -1.720 -3.906 -13.358 1.00 98.06 86 MET A C 1
ATOM 645 O O . MET A 1 86 ? -1.259 -3.894 -14.501 1.00 98.06 86 MET A O 1
ATOM 649 N N . VAL A 1 87 ? -0.934 -3.771 -12.283 1.00 97.75 87 VAL A N 1
ATOM 650 C CA . VAL A 1 87 ? 0.533 -3.683 -12.385 1.00 97.75 87 VAL A CA 1
ATOM 651 C C . VAL A 1 87 ? 1.115 -4.982 -12.945 1.00 97.75 87 VAL A C 1
ATOM 653 O O . VAL A 1 87 ? 1.964 -4.936 -13.838 1.00 97.75 87 VAL A O 1
ATOM 656 N N . ARG A 1 88 ? 0.630 -6.141 -12.484 1.00 97.44 88 ARG A N 1
ATOM 657 C CA . ARG A 1 88 ? 1.023 -7.446 -13.035 1.00 97.44 88 ARG A CA 1
ATOM 658 C C . ARG A 1 88 ? 0.675 -7.559 -14.516 1.00 97.44 88 ARG A C 1
ATOM 660 O O . ARG A 1 88 ? 1.523 -7.970 -15.298 1.00 97.44 88 ARG A O 1
ATOM 667 N N . GLU A 1 89 ? -0.549 -7.207 -14.899 1.00 96.75 89 GLU A N 1
ATOM 668 C CA . GLU A 1 89 ? -1.033 -7.281 -16.283 1.00 96.75 89 GLU A CA 1
ATOM 669 C C . GLU A 1 89 ? -0.247 -6.367 -17.224 1.00 96.75 89 GLU A C 1
ATOM 671 O O . GLU A 1 89 ? 0.068 -6.765 -18.345 1.00 96.75 89 GLU A O 1
ATOM 676 N N . ARG A 1 90 ? 0.129 -5.165 -16.764 1.00 95.44 90 ARG A N 1
ATOM 677 C CA . ARG A 1 90 ? 1.019 -4.271 -17.518 1.00 95.44 90 ARG A CA 1
ATOM 678 C C . ARG A 1 90 ? 2.426 -4.853 -17.671 1.00 95.44 90 ARG A C 1
ATOM 680 O O . ARG A 1 90 ? 3.101 -4.534 -18.645 1.00 95.44 90 ARG A O 1
ATOM 687 N N . GLY A 1 91 ? 2.868 -5.675 -16.720 1.00 95.12 91 GLY A N 1
ATOM 688 C CA . GLY A 1 91 ? 4.203 -6.272 -16.680 1.00 95.12 91 GLY A CA 1
ATOM 689 C C . GLY A 1 91 ? 5.283 -5.352 -16.105 1.00 95.12 91 GLY A C 1
ATOM 690 O O . GLY A 1 91 ? 6.400 -5.812 -15.877 1.00 95.12 91 GLY A O 1
ATOM 691 N N . TRP A 1 92 ? 4.960 -4.082 -15.834 1.00 95.81 92 TRP A N 1
ATOM 692 C CA . TRP A 1 92 ? 5.777 -3.183 -15.027 1.00 95.81 92 TRP A CA 1
ATOM 693 C C . TRP A 1 92 ? 4.943 -2.102 -14.334 1.00 95.81 92 TRP A C 1
ATOM 695 O O . TRP A 1 92 ? 3.907 -1.667 -14.845 1.00 95.81 92 TRP A O 1
ATOM 705 N N . GLY A 1 93 ? 5.415 -1.622 -13.185 1.00 97.44 93 GLY A N 1
ATOM 706 C CA . GLY A 1 93 ? 4.774 -0.531 -12.456 1.00 97.44 93 GLY A CA 1
ATOM 707 C C . GLY A 1 93 ? 5.135 -0.489 -10.977 1.00 97.44 93 GLY A C 1
ATOM 708 O O . GLY A 1 93 ? 5.962 -1.267 -10.494 1.00 97.44 93 GLY A O 1
ATOM 709 N N . ALA A 1 94 ? 4.485 0.426 -10.260 1.00 98.00 94 ALA A N 1
ATOM 710 C CA . ALA A 1 94 ? 4.674 0.610 -8.830 1.00 98.00 94 ALA A CA 1
ATOM 711 C C . ALA A 1 94 ? 3.352 0.837 -8.082 1.00 98.00 94 ALA A C 1
ATOM 713 O O . ALA A 1 94 ? 2.439 1.505 -8.569 1.00 98.00 94 ALA A O 1
ATOM 714 N N . LEU A 1 95 ? 3.279 0.335 -6.853 1.00 98.56 95 LEU A N 1
ATOM 715 C CA . LEU A 1 95 ? 2.223 0.626 -5.893 1.00 98.56 95 LEU A CA 1
ATOM 716 C C . LEU A 1 95 ? 2.855 1.170 -4.616 1.00 98.56 95 LEU A C 1
ATOM 718 O O . LEU A 1 95 ? 3.650 0.490 -3.974 1.00 98.56 95 LEU A O 1
ATOM 722 N N . LEU A 1 96 ? 2.497 2.394 -4.245 1.00 98.38 96 LEU A N 1
ATOM 723 C CA . LEU A 1 96 ? 2.916 3.029 -3.004 1.00 98.38 96 LEU A CA 1
ATOM 724 C C . LEU A 1 96 ? 1.833 2.799 -1.953 1.00 98.38 96 LEU A C 1
ATOM 726 O O . LEU A 1 96 ? 0.707 3.261 -2.124 1.00 98.38 96 LEU A O 1
ATOM 730 N N . TYR A 1 97 ? 2.182 2.113 -0.872 1.00 98.25 97 TYR A N 1
ATOM 731 C CA . TYR A 1 97 ? 1.330 1.884 0.285 1.00 98.25 97 TYR A CA 1
ATOM 732 C C . TYR A 1 97 ? 1.733 2.844 1.405 1.00 98.25 97 TYR A C 1
ATOM 734 O O . TYR A 1 97 ? 2.762 2.689 2.072 1.00 98.25 97 TYR A O 1
ATOM 742 N N . LEU A 1 98 ? 0.932 3.890 1.574 1.00 96.81 98 LEU A N 1
ATOM 743 C CA . LEU A 1 98 ? 1.187 4.970 2.510 1.00 96.81 98 LEU A CA 1
ATOM 744 C C . LEU A 1 98 ? 0.471 4.692 3.826 1.00 96.81 98 LEU A C 1
ATOM 746 O O . LEU A 1 98 ? -0.756 4.621 3.849 1.00 96.81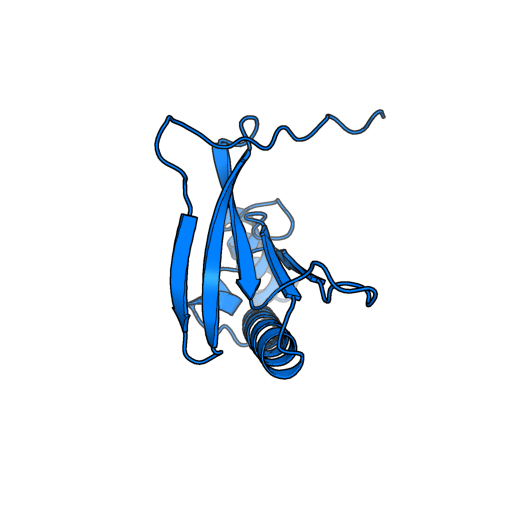 98 LEU A O 1
ATOM 750 N N . ARG A 1 99 ? 1.215 4.607 4.931 1.00 95.19 99 ARG A N 1
ATOM 751 C CA . ARG A 1 99 ? 0.669 4.377 6.274 1.00 95.19 99 ARG A CA 1
ATOM 752 C C . ARG A 1 99 ? -0.024 5.611 6.861 1.00 95.19 99 ARG A C 1
ATOM 754 O O . ARG A 1 99 ? 0.436 6.223 7.816 1.00 95.19 99 ARG A O 1
ATOM 761 N N . GLN A 1 100 ? -1.125 6.003 6.229 1.00 93.12 100 GLN A N 1
ATOM 762 C CA . GLN A 1 100 ? -1.946 7.175 6.543 1.00 93.12 100 GLN A CA 1
ATOM 763 C C . GLN A 1 100 ? -3.394 6.752 6.819 1.00 93.12 100 GLN A C 1
ATOM 765 O O . GLN A 1 100 ? -4.345 7.238 6.199 1.00 93.12 100 GLN A O 1
ATOM 770 N N . GLU A 1 101 ? -3.553 5.811 7.750 1.00 95.38 101 GLU A N 1
ATOM 771 C CA . GLU A 1 101 ? -4.844 5.238 8.130 1.00 95.38 101 GLU A CA 1
ATOM 772 C C . GLU A 1 101 ? -5.895 6.312 8.459 1.00 95.38 101 GLU A C 1
ATOM 774 O O . GLU A 1 101 ? -5.609 7.350 9.063 1.00 95.38 101 GLU A O 1
ATOM 779 N N . GLY A 1 102 ? -7.138 6.057 8.048 1.00 91.44 102 GLY A N 1
ATOM 780 C CA . GLY A 1 102 ? -8.268 6.945 8.307 1.00 91.44 102 GLY A CA 1
ATOM 781 C C . GLY A 1 102 ? -8.143 8.319 7.645 1.00 91.44 102 GLY A C 1
ATOM 782 O O . GLY A 1 102 ? -8.710 9.280 8.152 1.00 91.44 102 GLY A O 1
ATOM 783 N N . ARG A 1 103 ? -7.406 8.450 6.532 1.00 91.75 103 ARG A N 1
ATOM 784 C CA . ARG A 1 103 ? -7.060 9.758 5.930 1.00 91.75 103 ARG A CA 1
ATOM 785 C C . ARG A 1 103 ? -6.206 10.621 6.873 1.00 91.75 103 ARG A C 1
ATOM 787 O O . ARG A 1 103 ? -6.345 11.840 6.900 1.00 91.75 103 ARG A O 1
ATOM 794 N N . GLY A 1 104 ? -5.345 9.976 7.661 1.00 90.69 104 GLY A N 1
ATOM 795 C CA . GLY A 1 104 ? -4.406 10.628 8.577 1.00 90.69 104 GLY A CA 1
ATOM 796 C C . GLY A 1 104 ? -4.900 10.808 10.015 1.00 90.69 104 GLY A C 1
ATOM 797 O O . GLY A 1 104 ? -4.107 11.202 10.862 1.00 90.69 104 GLY A O 1
ATOM 798 N N . ILE A 1 105 ? -6.161 10.488 10.335 1.00 93.44 105 ILE A N 1
ATOM 799 C CA . ILE A 1 105 ? -6.659 10.539 11.729 1.00 93.44 105 ILE A CA 1
ATOM 800 C C . ILE A 1 105 ? -6.290 9.286 12.542 1.00 93.44 105 ILE A C 1
ATOM 802 O O . ILE A 1 105 ? -6.498 9.242 13.754 1.00 93.44 105 ILE A O 1
ATOM 806 N N . GLY A 1 106 ? -5.766 8.253 11.877 1.00 94.25 106 GLY A N 1
ATOM 807 C CA . GLY A 1 106 ? -5.399 6.983 12.486 1.00 94.25 106 GLY A CA 1
ATOM 808 C C . GLY A 1 106 ? -6.581 6.037 12.719 1.00 94.25 106 GLY A C 1
ATOM 809 O O . GLY A 1 106 ? -7.758 6.394 12.613 1.00 94.25 106 GLY A O 1
ATOM 810 N N . LEU A 1 107 ? -6.251 4.788 13.057 1.00 96.44 107 LEU A N 1
ATOM 811 C CA . LEU A 1 107 ? -7.233 3.712 13.213 1.00 96.44 107 LEU A CA 1
ATOM 812 C C . LEU A 1 107 ? -8.234 3.996 14.336 1.00 96.44 107 LEU A C 1
ATOM 814 O O . LEU A 1 107 ? -9.426 3.765 14.170 1.00 96.44 107 LEU A O 1
ATOM 818 N N . HIS A 1 108 ? -7.760 4.513 15.471 1.00 97.19 108 HIS A N 1
ATOM 819 C CA . HIS A 1 108 ? -8.604 4.760 16.638 1.00 97.19 108 HIS A CA 1
ATOM 820 C C . HIS A 1 108 ? -9.771 5.702 16.308 1.00 97.19 108 HIS A C 1
ATOM 822 O O . HIS A 1 108 ? -10.932 5.339 16.491 1.00 97.19 108 HIS A O 1
ATOM 828 N N . ALA A 1 109 ? -9.473 6.882 15.757 1.00 97.00 109 ALA A N 1
ATOM 829 C CA . ALA A 1 109 ? -10.499 7.857 15.400 1.00 97.00 109 ALA A CA 1
ATOM 830 C C . ALA A 1 109 ? -11.395 7.360 14.251 1.00 97.00 109 ALA A C 1
ATOM 832 O O . ALA A 1 109 ? -12.595 7.625 14.256 1.00 97.00 109 ALA A O 1
ATOM 833 N N . LYS A 1 110 ? -10.861 6.567 13.311 1.00 96.62 110 LYS A N 1
ATOM 834 C CA . LYS A 1 110 ? -11.670 5.893 12.284 1.00 96.62 110 LYS A CA 1
ATOM 835 C C . LYS A 1 110 ? -12.712 4.951 12.891 1.00 96.62 110 LYS A C 1
ATOM 837 O O . LYS A 1 110 ? -13.862 4.974 12.467 1.00 96.62 110 LYS A O 1
ATOM 842 N N . ILE A 1 111 ? -12.341 4.142 13.886 1.00 97.75 111 ILE A N 1
ATOM 843 C CA . ILE A 1 111 ? -13.292 3.236 14.546 1.00 97.75 111 ILE A CA 1
ATOM 844 C C . ILE A 1 111 ? -14.315 4.013 15.384 1.00 97.75 111 ILE A C 1
ATOM 846 O O . ILE A 1 111 ? -15.489 3.654 15.378 1.00 97.75 111 ILE A O 1
ATOM 850 N N . GLN A 1 112 ? -13.925 5.118 16.028 1.00 97.62 112 GLN A N 1
ATOM 851 C CA . GLN A 1 112 ? -14.896 6.014 16.669 1.00 97.62 112 GLN A CA 1
ATOM 852 C C . GLN A 1 112 ? -15.891 6.597 15.654 1.00 97.62 112 GLN A C 1
ATOM 854 O O . GLN A 1 112 ? -17.087 6.628 15.923 1.00 97.62 112 GLN A O 1
ATOM 859 N N . ALA A 1 113 ? -15.428 7.001 14.468 1.00 95.31 113 ALA A N 1
ATOM 860 C CA . ALA A 1 113 ? -16.310 7.469 13.400 1.00 95.31 113 ALA A CA 1
ATOM 861 C C . ALA A 1 113 ? -17.260 6.363 12.912 1.00 95.31 113 ALA A C 1
ATOM 863 O O . ALA A 1 113 ? -18.440 6.621 12.705 1.00 95.31 113 ALA A O 1
ATOM 864 N N . TYR A 1 114 ? -16.775 5.125 12.782 1.00 96.25 114 TYR A N 1
ATOM 865 C CA . TYR A 1 114 ? -17.619 3.971 12.455 1.00 96.25 114 TYR A CA 1
ATOM 866 C C . TYR A 1 114 ? -18.694 3.721 13.510 1.00 96.25 114 TYR A C 1
ATOM 868 O O . TYR A 1 114 ? -19.826 3.425 13.148 1.00 96.25 114 TYR A O 1
ATOM 876 N N . HIS A 1 115 ? -18.357 3.866 14.792 1.00 97.06 115 HIS A N 1
ATOM 877 C CA . HIS A 1 115 ? -19.329 3.735 15.870 1.00 97.06 115 HIS A CA 1
ATOM 878 C C . HIS A 1 115 ? -20.446 4.781 15.755 1.00 97.06 115 HIS A C 1
ATOM 880 O O . HIS A 1 115 ? -21.613 4.419 15.828 1.00 97.06 115 HIS A O 1
ATOM 886 N N . LEU A 1 116 ? -20.103 6.044 15.484 1.00 96.56 116 LEU A N 1
ATOM 887 C CA . LEU A 1 116 ? -21.102 7.101 15.283 1.00 96.56 116 LEU A CA 1
ATOM 888 C C . LEU A 1 116 ? -21.976 6.854 14.040 1.00 96.56 116 LEU A C 1
ATOM 890 O O . LEU A 1 116 ? -23.178 7.096 14.076 1.00 96.56 116 LEU A O 1
ATOM 894 N N . GLN A 1 117 ? -21.400 6.336 12.953 1.00 93.50 117 GLN A N 1
ATOM 895 C CA . GLN A 1 117 ? -22.157 5.960 11.748 1.00 93.50 117 GLN A CA 1
ATOM 896 C C . GLN A 1 117 ? -23.132 4.806 12.012 1.00 93.50 117 GLN A C 1
ATOM 898 O O . GLN A 1 117 ? -24.240 4.802 11.483 1.00 93.50 117 GLN A O 1
ATOM 903 N N . ASP A 1 118 ? -22.754 3.846 12.860 1.00 94.56 118 ASP A N 1
ATOM 904 C CA . ASP A 1 118 ? -23.647 2.756 13.272 1.00 94.56 118 ASP A CA 1
ATOM 905 C C . ASP A 1 118 ? -24.844 3.266 14.094 1.00 94.56 118 ASP A C 1
ATOM 907 O O . ASP A 1 118 ? -25.904 2.640 14.098 1.00 94.56 118 ASP A O 1
ATOM 911 N N . GLU A 1 119 ? -24.699 4.426 14.738 1.00 96.44 119 GLU A N 1
ATOM 912 C CA . GLU A 1 119 ? -25.774 5.145 15.430 1.00 96.44 119 GLU A CA 1
ATOM 913 C C . GLU A 1 119 ? -26.596 6.060 14.498 1.00 96.44 119 GLU A C 1
ATOM 915 O O . GLU A 1 119 ? -27.559 6.689 14.941 1.00 96.44 119 GLU A O 1
ATOM 920 N N . GLY A 1 120 ? -26.273 6.096 13.199 1.00 89.00 120 GLY A N 1
ATOM 921 C CA . GLY A 1 120 ? -27.030 6.810 12.167 1.00 89.00 120 GLY A CA 1
ATOM 922 C C . GLY A 1 120 ? -26.506 8.203 11.806 1.00 89.00 120 GLY A C 1
ATOM 923 O O . GLY A 1 120 ? -27.254 8.973 11.198 1.00 89.00 120 GLY A O 1
ATOM 924 N N . ALA A 1 121 ? -25.268 8.534 12.187 1.00 61.59 121 ALA A N 1
ATOM 925 C CA . ALA A 1 121 ? -24.580 9.750 11.739 1.00 61.59 121 ALA A CA 1
ATOM 926 C C . ALA A 1 121 ? -24.154 9.706 10.261 1.00 61.59 121 ALA A C 1
ATOM 928 O O . ALA A 1 121 ? -23.856 8.603 9.744 1.00 61.59 121 ALA A O 1
#

Foldseek 3Di:
DPPDDFDWDADDPDFQWDWDQDPLGTWIKHWTARPVVRDIKIKTWFADPPDPDDADEAEAEDECCCCPVVDPVDCRNVVVSVSSNVCVVVRTHMYIYHPCYPVNPDDVVVVVVVVVVVVPD

Sequence (121 aa):
MTPEKIRLAELGEIPSEAKLPTPHGEFKIRVFHEAETGMDHVVLTLGDMSGPDPVLVRMHSECLTGDVFGSMRCDCGAQLNAAMDMVRERGWGALLYLRQEGRGIGLHAKIQAYHLQDEGA